Protein AF-A0A534M470-F1 (afdb_monomer_lite)

Radius of gyration: 14.26 Å; chains: 1; bounding box: 30×28×40 Å

Foldseek 3Di:
DAQALVVCVVDDFAEAEDEAAFPPDDPVRLLVVLVVLLVVLVVVVRHQAYEYEFDWDADPVRDTDGRGPQSVVSVVVNPPVSRHYYDRDDD

Sequence (91 aa):
MRRAFRKSLSATPLVLEIVPPSRRASEKAIAALVDRVRDSVRTLGNLDGLNLPQVLDENHQGQPFLRNLDPRDFAERLGDDLGVDPIVNNV

Secondary structure (DSSP, 8-state):
-PPPGGGGGGS---EEE-PPPBTTS-HHHHHHHHHHHHHHHHHH---SEEEE---EEE-TTS-EEE-B--HHHHHHHH-TTSSSEEEE---

Structure (mmCIF, N/CA/C/O backbone):
data_AF-A0A534M470-F1
#
_entry.id   AF-A0A534M470-F1
#
loop_
_atom_site.group_PDB
_atom_site.id
_atom_site.type_symbol
_atom_site.label_atom_id
_atom_site.label_alt_id
_atom_site.label_comp_id
_atom_site.label_asym_id
_atom_site.label_entity_id
_atom_site.label_seq_id
_atom_site.pdbx_PDB_ins_code
_atom_site.Cartn_x
_atom_site.Cartn_y
_atom_site.Cartn_z
_atom_site.occupancy
_atom_site.B_iso_or_equiv
_atom_site.auth_seq_id
_atom_site.auth_comp_id
_atom_site.auth_asym_id
_atom_site.auth_atom_id
_atom_site.pdbx_PDB_model_num
ATOM 1 N N . MET A 1 1 ? -4.162 4.237 17.927 1.00 52.84 1 MET A N 1
ATOM 2 C CA . MET A 1 1 ? -3.801 2.820 18.147 1.00 52.84 1 MET A CA 1
ATOM 3 C C . MET A 1 1 ? -4.393 2.028 16.994 1.00 52.84 1 MET A C 1
ATOM 5 O O . MET A 1 1 ? -5.587 2.149 16.756 1.00 52.84 1 MET A O 1
ATOM 9 N N . ARG A 1 2 ? -3.555 1.327 16.231 1.00 62.78 2 ARG A N 1
ATOM 10 C CA . ARG A 1 2 ? -3.933 0.621 15.001 1.00 62.78 2 ARG A CA 1
ATOM 11 C C . ARG A 1 2 ? -4.952 -0.489 15.317 1.00 62.78 2 ARG A C 1
ATOM 13 O O . ARG A 1 2 ? -4.714 -1.304 16.211 1.00 62.78 2 ARG A O 1
ATOM 20 N N . ARG A 1 3 ? -6.121 -0.485 14.661 1.00 68.81 3 ARG A N 1
ATOM 21 C CA . ARG A 1 3 ? -7.141 -1.534 14.841 1.00 68.81 3 ARG A CA 1
ATOM 22 C C . ARG A 1 3 ? -6.741 -2.739 13.995 1.00 68.81 3 ARG A C 1
ATOM 24 O O . ARG A 1 3 ? -6.688 -2.631 12.780 1.00 68.81 3 ARG A O 1
ATOM 31 N N . ALA A 1 4 ? -6.498 -3.879 14.639 1.00 82.38 4 ALA A N 1
ATOM 32 C CA . ALA A 1 4 ? -6.137 -5.102 13.928 1.00 82.38 4 ALA A CA 1
ATOM 33 C C . ALA A 1 4 ? -7.269 -5.556 12.982 1.00 82.38 4 ALA A C 1
ATOM 35 O O . ALA A 1 4 ? -8.370 -5.855 13.458 1.00 82.38 4 ALA A O 1
ATOM 36 N N . PHE A 1 5 ? -6.980 -5.690 11.685 1.00 89.75 5 PHE A N 1
ATOM 37 C CA . PHE A 1 5 ? -7.928 -6.062 10.625 1.00 89.75 5 PHE A CA 1
ATOM 38 C C . PHE A 1 5 ? -8.624 -7.390 10.910 1.00 89.75 5 PHE A C 1
ATOM 40 O O . PHE A 1 5 ? -9.821 -7.544 10.676 1.00 89.75 5 PHE A O 1
ATOM 47 N N . ARG A 1 6 ? -7.904 -8.343 11.521 1.00 88.88 6 ARG A N 1
ATOM 48 C CA . ARG A 1 6 ? -8.450 -9.650 11.919 1.00 88.88 6 ARG A CA 1
ATOM 49 C C . ARG A 1 6 ? -9.725 -9.531 12.760 1.00 88.88 6 ARG A C 1
ATOM 51 O O . ARG A 1 6 ? -10.581 -10.405 12.678 1.00 88.88 6 ARG A O 1
ATOM 58 N N . LYS A 1 7 ? -9.869 -8.470 13.562 1.00 88.12 7 LYS A N 1
ATOM 59 C CA . LYS A 1 7 ? -11.075 -8.240 14.372 1.00 88.12 7 LYS A CA 1
ATOM 60 C C . LYS A 1 7 ? -12.283 -7.810 13.536 1.00 88.12 7 LYS A C 1
ATOM 62 O O . LYS A 1 7 ? -13.403 -7.987 13.992 1.00 88.12 7 LYS A O 1
ATOM 67 N N . SER A 1 8 ? -12.073 -7.246 12.351 1.00 90.88 8 SER A N 1
ATOM 68 C CA . SER A 1 8 ? -13.148 -6.813 11.452 1.00 90.88 8 SER A CA 1
ATOM 69 C C . SER A 1 8 ? -13.701 -7.960 10.593 1.00 90.88 8 SER A C 1
ATOM 71 O O . SER A 1 8 ? -14.797 -7.842 10.056 1.00 90.88 8 SER A O 1
ATOM 73 N N . LEU A 1 9 ? -13.009 -9.108 10.540 1.00 90.50 9 LEU A N 1
ATOM 74 C CA . LEU A 1 9 ? -13.450 -10.309 9.813 1.00 90.50 9 LEU A CA 1
ATOM 75 C C . LEU A 1 9 ? -14.701 -10.985 10.403 1.00 90.50 9 LEU A C 1
ATOM 77 O O . LEU A 1 9 ? -15.288 -11.836 9.746 1.00 90.50 9 LEU A O 1
ATOM 81 N N . SER A 1 10 ? -15.123 -10.637 11.624 1.00 91.69 10 SER A N 1
ATOM 82 C CA . SER A 1 10 ? -16.388 -11.129 12.194 1.00 91.69 10 SER A CA 1
ATOM 83 C C . SER A 1 10 ? -17.628 -10.406 11.646 1.00 91.69 10 SER A C 1
ATOM 85 O O . SER A 1 10 ? -18.739 -10.706 12.075 1.00 91.69 10 SER A O 1
ATOM 87 N N . ALA A 1 11 ? -17.443 -9.428 10.756 1.00 91.31 11 ALA A N 1
ATOM 88 C CA . ALA A 1 11 ? -18.493 -8.650 10.104 1.00 91.31 11 ALA A CA 1
ATOM 89 C C . AL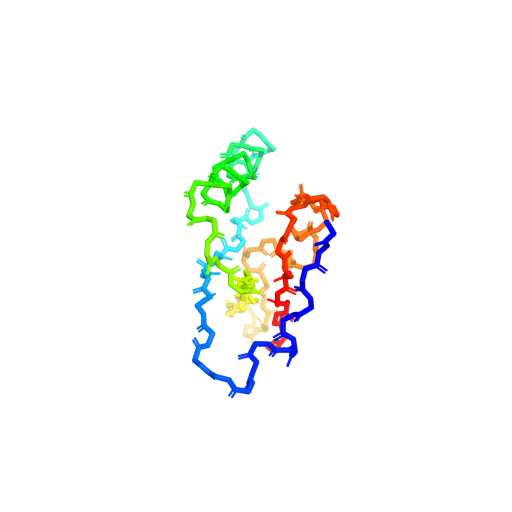A A 1 11 ? -18.170 -8.484 8.602 1.00 91.31 11 ALA A C 1
ATOM 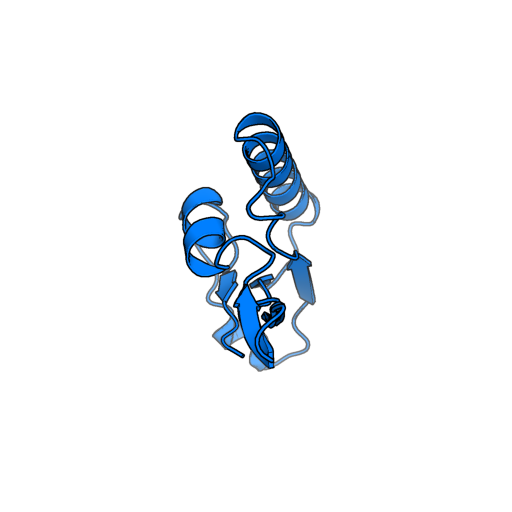91 O O . ALA A 1 11 ? -17.521 -9.342 8.006 1.00 91.31 11 ALA A O 1
ATOM 92 N N . THR A 1 12 ? -18.618 -7.388 7.984 1.00 93.38 12 THR A N 1
ATOM 93 C CA . THR A 1 12 ? -18.291 -7.024 6.596 1.00 93.38 12 THR A CA 1
ATOM 94 C C . THR A 1 12 ? -17.276 -5.876 6.599 1.00 93.38 12 THR A C 1
ATOM 96 O O . THR A 1 12 ? -17.688 -4.725 6.751 1.00 93.38 12 THR A O 1
ATOM 99 N N . PRO A 1 13 ? -15.963 -6.153 6.491 1.00 94.00 13 PRO A N 1
ATOM 100 C CA . PRO A 1 13 ? -14.944 -5.113 6.563 1.00 94.00 13 PRO A CA 1
ATOM 101 C C . PRO A 1 13 ? -14.915 -4.242 5.303 1.00 94.00 13 PRO A C 1
ATOM 103 O O . PRO A 1 13 ? -15.057 -4.750 4.189 1.00 94.00 13 PRO A O 1
ATOM 106 N N . LEU A 1 14 ? -14.651 -2.946 5.473 1.00 94.00 14 LEU A N 1
ATOM 107 C CA . LEU A 1 14 ? -14.390 -2.030 4.363 1.00 94.00 14 LEU A CA 1
ATOM 108 C C . LEU A 1 14 ? -12.882 -1.911 4.120 1.00 94.00 14 LEU A C 1
AT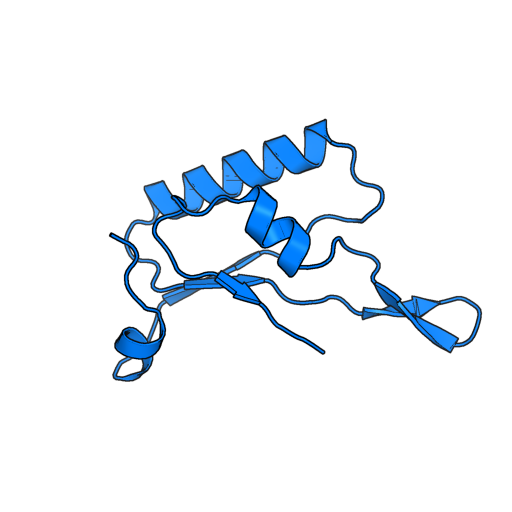OM 110 O O . LEU A 1 14 ? -12.131 -1.477 4.994 1.00 94.00 14 LEU A O 1
ATOM 114 N N . VAL A 1 15 ? -12.440 -2.274 2.919 1.00 95.31 15 VAL A N 1
ATOM 115 C CA . VAL A 1 15 ? -11.025 -2.266 2.535 1.00 95.31 15 VAL A CA 1
ATOM 116 C C . VAL A 1 15 ? -10.823 -1.364 1.327 1.00 95.31 15 VAL A C 1
ATOM 118 O O . VAL A 1 15 ? -11.563 -1.455 0.349 1.00 95.31 15 VAL A O 1
ATOM 121 N N . LEU A 1 16 ? -9.804 -0.509 1.389 1.00 95.75 16 LEU A N 1
ATOM 122 C CA . LEU A 1 16 ? -9.348 0.277 0.246 1.00 95.75 16 LEU A CA 1
ATOM 123 C C . LEU A 1 16 ? -8.204 -0.465 -0.445 1.00 95.75 16 LEU A C 1
ATOM 125 O O . LEU A 1 16 ? -7.224 -0.806 0.208 1.00 95.75 16 LEU A O 1
ATOM 129 N N . GLU A 1 17 ? -8.303 -0.699 -1.749 1.00 96.44 17 GLU A N 1
ATOM 130 C CA . GLU A 1 17 ? -7.209 -1.278 -2.529 1.00 96.44 17 GLU A CA 1
ATOM 131 C C . GLU A 1 17 ? -6.364 -0.188 -3.186 1.00 96.44 17 GLU A C 1
ATOM 133 O O . GLU A 1 17 ? -6.889 0.677 -3.887 1.00 96.44 17 GLU A O 1
ATOM 138 N N . ILE A 1 18 ? -5.048 -0.250 -2.975 1.00 96.75 18 ILE A N 1
ATOM 139 C CA . ILE A 1 18 ? -4.073 0.633 -3.612 1.00 96.75 18 ILE A CA 1
ATOM 140 C C . ILE A 1 18 ? -2.993 -0.214 -4.260 1.00 96.75 18 ILE A C 1
ATOM 142 O O . ILE A 1 18 ? -2.168 -0.827 -3.586 1.00 96.75 18 ILE A O 1
ATOM 146 N N . VAL A 1 19 ? -2.953 -0.184 -5.587 1.00 95.69 19 VAL A N 1
ATOM 147 C CA . VAL A 1 19 ? -1.860 -0.784 -6.347 1.00 95.69 19 VAL A CA 1
ATOM 148 C C . VAL A 1 19 ? -0.581 0.034 -6.104 1.00 95.69 19 VAL A C 1
ATOM 150 O O . VAL A 1 19 ? -0.597 1.247 -6.351 1.00 95.69 19 VAL A O 1
ATOM 153 N N . PRO A 1 20 ? 0.530 -0.583 -5.650 1.00 96.31 20 PRO A N 1
ATOM 154 C CA . PRO A 1 20 ? 1.814 0.103 -5.522 1.00 96.31 20 PRO A CA 1
ATOM 155 C C . PRO A 1 20 ? 2.212 0.788 -6.837 1.00 96.31 20 PRO A C 1
ATOM 157 O O . PRO A 1 20 ? 1.859 0.298 -7.910 1.00 96.31 20 PRO A O 1
ATOM 160 N N . PRO A 1 21 ? 2.947 1.910 -6.825 1.00 96.88 21 PRO A N 1
ATOM 161 C CA . PRO A 1 21 ? 3.306 2.599 -8.060 1.00 96.88 21 PRO A CA 1
ATOM 162 C C . PRO A 1 21 ? 4.288 1.768 -8.902 1.00 96.88 21 PRO A C 1
ATOM 164 O O . PRO A 1 21 ? 4.932 0.840 -8.416 1.00 96.88 21 PRO A O 1
ATOM 167 N N . SER A 1 22 ? 4.433 2.118 -10.183 1.00 95.56 22 SER A N 1
ATOM 168 C CA . SER A 1 22 ? 5.453 1.525 -11.062 1.00 95.56 22 SER A CA 1
ATOM 169 C C . SER A 1 22 ? 6.853 1.643 -10.451 1.00 95.56 22 SER A C 1
ATOM 171 O O . SER A 1 22 ? 7.195 2.692 -9.906 1.00 95.56 22 SER A O 1
ATOM 173 N N . ARG A 1 23 ? 7.716 0.636 -10.651 1.00 92.81 23 ARG A N 1
ATOM 174 C CA . ARG A 1 23 ? 9.140 0.709 -10.254 1.00 92.81 23 ARG A CA 1
ATOM 175 C C . ARG A 1 23 ? 9.914 1.833 -10.939 1.00 92.81 23 ARG A C 1
ATOM 177 O O . ARG A 1 23 ? 10.999 2.191 -10.504 1.00 92.81 23 ARG A O 1
ATOM 184 N N . ARG A 1 24 ? 9.378 2.355 -12.045 1.00 94.19 24 ARG A N 1
ATOM 185 C CA . ARG A 1 24 ? 9.962 3.469 -12.805 1.00 94.19 24 ARG A CA 1
ATOM 186 C C . ARG A 1 24 ? 9.419 4.833 -12.370 1.00 94.19 24 ARG A C 1
ATOM 188 O O . ARG A 1 24 ? 9.779 5.838 -12.977 1.00 94.19 24 ARG A O 1
ATOM 195 N N . ALA A 1 25 ? 8.512 4.879 -11.393 1.00 96.62 25 ALA A N 1
ATOM 196 C CA . ALA A 1 25 ? 8.013 6.138 -10.858 1.00 96.62 25 ALA A CA 1
ATOM 197 C C . ALA A 1 25 ? 9.153 6.908 -10.176 1.00 96.62 25 ALA A C 1
ATOM 199 O O . ALA A 1 25 ? 10.021 6.319 -9.540 1.00 96.62 25 ALA A O 1
ATOM 200 N N . SER A 1 26 ? 9.151 8.234 -10.306 1.00 97.88 26 SER A N 1
ATOM 201 C CA . SER A 1 26 ? 10.106 9.076 -9.584 1.00 97.88 26 SER A CA 1
ATOM 202 C C . SER A 1 26 ? 9.772 9.118 -8.091 1.00 97.88 26 SER A C 1
ATOM 204 O O . SER A 1 26 ? 8.601 9.027 -7.720 1.00 97.88 26 SER A O 1
ATOM 206 N N . GLU A 1 27 ? 10.766 9.361 -7.231 1.00 97.56 27 GLU A N 1
ATOM 207 C CA . GLU A 1 27 ? 10.537 9.532 -5.783 1.00 97.56 27 GLU A CA 1
ATOM 208 C C . GLU A 1 27 ? 9.487 10.613 -5.488 1.00 97.56 27 GLU A C 1
ATOM 210 O O . GLU A 1 27 ? 8.647 10.439 -4.611 1.00 97.56 27 GLU A O 1
ATOM 215 N N . LYS A 1 28 ? 9.450 11.697 -6.278 1.00 98.12 28 LYS A N 1
ATOM 216 C CA . LYS A 1 28 ? 8.410 12.733 -6.165 1.00 98.12 28 LYS A CA 1
ATOM 217 C C . LYS A 1 28 ? 7.004 12.169 -6.407 1.00 98.12 28 LYS A C 1
ATOM 219 O O . LYS A 1 28 ? 6.070 12.537 -5.701 1.00 98.12 28 LYS A O 1
ATOM 224 N N . ALA A 1 29 ? 6.839 11.308 -7.411 1.00 98.06 29 ALA A N 1
ATOM 225 C CA . ALA A 1 29 ? 5.552 10.687 -7.712 1.00 98.06 29 ALA A CA 1
ATOM 226 C C . ALA A 1 29 ? 5.147 9.667 -6.638 1.00 98.06 29 ALA A C 1
ATOM 228 O O . ALA A 1 29 ? 3.968 9.586 -6.295 1.00 98.06 29 ALA A O 1
ATOM 229 N N . ILE A 1 30 ? 6.119 8.930 -6.091 1.00 98.25 30 ILE A N 1
ATOM 230 C CA . ILE A 1 30 ? 5.909 7.988 -4.987 1.00 98.25 30 ILE A CA 1
ATOM 231 C C . ILE A 1 30 ? 5.464 8.747 -3.732 1.00 98.25 30 ILE A C 1
ATOM 233 O O . ILE A 1 30 ? 4.420 8.418 -3.176 1.00 98.25 30 ILE A O 1
ATOM 237 N N . ALA A 1 31 ? 6.177 9.807 -3.341 1.00 98.19 31 ALA A N 1
ATOM 238 C CA . ALA A 1 31 ? 5.819 10.646 -2.197 1.00 98.19 31 ALA A CA 1
ATOM 239 C C . ALA A 1 31 ? 4.410 11.247 -2.345 1.00 98.19 31 ALA A C 1
ATOM 241 O O . ALA A 1 31 ? 3.577 11.105 -1.458 1.00 98.19 31 ALA A O 1
ATOM 242 N N . ALA A 1 32 ? 4.086 11.798 -3.519 1.00 98.44 32 ALA A N 1
ATOM 243 C CA . ALA A 1 32 ? 2.753 12.341 -3.785 1.00 98.44 32 ALA A CA 1
ATOM 244 C C . ALA A 1 32 ? 1.637 11.278 -3.766 1.00 98.44 32 ALA A C 1
ATOM 246 O O . ALA A 1 32 ? 0.464 11.603 -3.570 1.00 98.44 32 ALA A O 1
ATOM 247 N N . LEU A 1 33 ? 1.950 10.008 -4.039 1.00 98.06 33 LEU A N 1
ATOM 248 C CA . LEU A 1 33 ? 0.995 8.916 -3.864 1.00 98.06 33 LEU A CA 1
ATOM 249 C C . LEU A 1 33 ? 0.845 8.549 -2.384 1.00 98.06 33 LEU A C 1
ATOM 251 O O . LEU A 1 33 ? -0.285 8.404 -1.932 1.00 98.06 33 LEU A O 1
ATOM 255 N N . VAL A 1 34 ? 1.949 8.447 -1.639 1.00 98.12 34 VAL A N 1
ATOM 256 C CA . VAL A 1 34 ? 1.939 8.199 -0.187 1.00 98.12 34 VAL A CA 1
ATOM 257 C C . VAL A 1 34 ? 1.080 9.241 0.530 1.00 98.12 34 VAL A C 1
ATOM 259 O O . VAL A 1 34 ? 0.170 8.863 1.268 1.00 98.12 34 VAL A O 1
ATOM 262 N N . ASP A 1 35 ? 1.288 10.528 0.244 1.00 98.19 35 ASP A N 1
ATOM 263 C CA . ASP A 1 35 ? 0.510 11.621 0.837 1.00 98.19 35 ASP A CA 1
ATOM 264 C C . ASP A 1 35 ? -0.987 11.472 0.535 1.00 98.19 35 ASP A C 1
ATOM 266 O O . ASP A 1 35 ? -1.817 11.508 1.443 1.00 98.19 35 ASP A O 1
ATOM 270 N N . ARG A 1 36 ? -1.346 11.190 -0.727 1.00 97.94 36 ARG A N 1
ATOM 271 C CA . ARG A 1 36 ? -2.747 10.973 -1.128 1.00 97.94 36 ARG A CA 1
ATOM 272 C C . ARG A 1 36 ? -3.389 9.771 -0.442 1.00 97.94 36 ARG A C 1
ATOM 274 O O . ARG A 1 36 ? -4.567 9.835 -0.090 1.00 97.94 36 ARG A O 1
ATOM 281 N N . VAL A 1 37 ? -2.654 8.674 -0.266 1.00 97.25 37 VAL A N 1
ATOM 282 C CA . VAL A 1 37 ? -3.162 7.483 0.433 1.00 97.25 37 VAL A CA 1
ATOM 283 C C . VAL A 1 37 ? -3.399 7.805 1.904 1.00 97.25 37 VAL A C 1
ATOM 285 O O . VAL A 1 37 ? -4.484 7.527 2.413 1.00 97.25 37 VAL A O 1
ATOM 288 N N . ARG A 1 38 ? -2.435 8.449 2.573 1.00 96.50 38 ARG A N 1
ATOM 289 C CA . ARG A 1 38 ? -2.563 8.864 3.980 1.00 96.50 38 ARG A CA 1
ATOM 290 C C . ARG A 1 38 ? -3.739 9.822 4.178 1.00 96.50 38 ARG A C 1
ATOM 292 O O . ARG A 1 38 ? -4.538 9.634 5.096 1.00 96.50 38 ARG A O 1
ATOM 299 N N . ASP A 1 39 ? -3.904 10.789 3.281 1.00 96.50 39 ASP A N 1
ATOM 300 C CA . ASP A 1 39 ? -5.044 11.707 3.288 1.00 96.50 39 ASP A CA 1
ATOM 301 C C . ASP A 1 39 ? -6.378 10.987 3.090 1.00 96.50 39 ASP A C 1
ATOM 303 O O . ASP A 1 39 ? -7.347 11.283 3.794 1.00 96.50 39 ASP A O 1
ATOM 307 N N . SER A 1 40 ? -6.431 10.010 2.183 1.00 95.25 40 SER A N 1
ATOM 308 C CA . SER A 1 40 ? -7.637 9.213 1.931 1.00 95.25 40 SER A CA 1
ATOM 309 C C . SER A 1 40 ? -8.020 8.374 3.148 1.00 95.25 40 SER A C 1
ATOM 311 O O . SER A 1 40 ? -9.179 8.390 3.558 1.00 95.25 40 SER A O 1
ATOM 313 N N . VAL A 1 41 ? -7.049 7.700 3.774 1.00 94.38 41 VAL A N 1
ATOM 314 C CA . VAL A 1 41 ? -7.263 6.918 5.002 1.00 94.38 41 VAL A CA 1
ATOM 315 C C . VAL A 1 41 ? -7.820 7.800 6.118 1.00 94.38 41 VAL A C 1
ATOM 317 O O . VAL A 1 41 ? -8.821 7.447 6.745 1.00 94.38 41 VAL A O 1
ATOM 320 N N . ARG A 1 42 ? -7.221 8.979 6.325 1.00 93.19 42 ARG A N 1
ATOM 321 C CA . ARG A 1 42 ? -7.673 9.948 7.330 1.00 93.19 42 ARG A CA 1
ATOM 322 C C . ARG A 1 42 ? -9.081 10.474 7.045 1.00 93.19 42 ARG A C 1
ATOM 324 O O . ARG A 1 42 ? -9.863 10.630 7.977 1.00 93.19 42 ARG A O 1
ATOM 331 N N . THR A 1 43 ? -9.390 10.761 5.783 1.00 94.69 43 THR A N 1
ATOM 332 C CA . THR A 1 43 ? -10.669 11.365 5.379 1.00 94.69 43 THR A CA 1
ATOM 333 C C . THR A 1 43 ? -11.822 10.369 5.443 1.00 94.69 43 THR A C 1
ATOM 335 O O . THR A 1 43 ? -12.912 10.730 5.874 1.00 94.69 43 THR A O 1
ATOM 338 N N . LEU A 1 44 ? -11.593 9.119 5.032 1.00 92.62 44 LEU A N 1
ATOM 339 C CA . LEU A 1 44 ? -12.623 8.079 5.055 1.00 92.62 44 LEU A CA 1
ATOM 340 C C . LEU A 1 44 ? -12.953 7.656 6.491 1.00 92.62 44 LEU A C 1
ATOM 342 O O . LEU A 1 44 ? -14.123 7.500 6.828 1.00 92.62 44 LEU A O 1
ATOM 346 N N . GLY A 1 45 ? -11.940 7.491 7.351 1.00 86.81 45 GLY A N 1
ATOM 347 C CA . GLY A 1 45 ? -12.099 7.275 8.797 1.00 86.81 45 GLY A CA 1
ATOM 348 C C . GLY A 1 45 ? -12.780 5.965 9.229 1.00 86.81 45 GLY A C 1
ATOM 349 O O . GLY A 1 45 ? -12.721 5.609 10.404 1.00 86.81 45 GLY A O 1
ATOM 350 N N . ASN A 1 46 ? -13.397 5.228 8.305 1.00 91.31 46 ASN A N 1
ATOM 351 C CA . ASN A 1 46 ? -14.139 3.988 8.537 1.00 91.31 46 ASN A CA 1
ATOM 352 C C . ASN A 1 46 ? -13.539 2.773 7.805 1.00 91.31 46 ASN A C 1
ATOM 354 O O . ASN A 1 46 ? -14.202 1.746 7.691 1.00 91.31 46 ASN A O 1
ATOM 358 N N . LEU A 1 47 ? -12.310 2.890 7.294 1.00 93.94 47 LEU A N 1
ATOM 359 C CA . LEU A 1 47 ? -11.594 1.771 6.687 1.00 93.94 47 LEU A CA 1
ATOM 360 C C . LEU A 1 47 ? -11.130 0.786 7.764 1.00 93.94 47 LEU A C 1
ATOM 362 O O . LEU A 1 47 ? -10.530 1.176 8.765 1.00 93.94 47 LEU A O 1
ATOM 366 N N . ASP A 1 48 ? -11.354 -0.500 7.521 1.00 94.00 48 ASP A N 1
ATOM 367 C CA . ASP A 1 48 ? -10.840 -1.584 8.356 1.00 94.00 48 ASP A CA 1
ATOM 368 C C . ASP A 1 48 ? -9.428 -2.010 7.935 1.00 94.00 48 ASP A C 1
ATOM 370 O O . ASP A 1 48 ? -8.660 -2.501 8.764 1.00 94.00 48 ASP A O 1
ATOM 374 N N . GLY A 1 49 ? -9.064 -1.811 6.665 1.00 94.50 49 GLY A N 1
ATOM 375 C CA . GLY A 1 49 ? -7.746 -2.162 6.142 1.00 94.50 49 GLY A CA 1
ATOM 376 C C . GLY A 1 49 ? -7.415 -1.505 4.803 1.00 94.50 49 GLY A C 1
ATOM 377 O O . GLY A 1 49 ? -8.274 -0.917 4.140 1.00 94.50 49 GLY A O 1
ATOM 378 N N . LEU A 1 50 ? -6.148 -1.632 4.411 1.00 95.81 50 LEU A N 1
ATOM 379 C CA . LEU A 1 50 ? -5.605 -1.167 3.136 1.00 95.81 50 LEU A CA 1
ATOM 380 C C . LEU A 1 50 ? -4.999 -2.354 2.375 1.00 95.81 50 LEU A C 1
ATOM 382 O O . LEU A 1 50 ? -3.968 -2.878 2.785 1.00 95.81 50 LEU A O 1
ATOM 386 N N . ASN A 1 51 ? -5.617 -2.787 1.279 1.00 96.56 51 ASN A N 1
ATOM 387 C CA . ASN A 1 51 ? -5.099 -3.871 0.448 1.00 96.56 51 ASN A CA 1
ATOM 388 C C . ASN A 1 51 ? -3.997 -3.366 -0.487 1.00 96.56 51 ASN A C 1
ATOM 390 O O . ASN A 1 51 ? -4.216 -2.428 -1.254 1.00 96.56 51 ASN A O 1
ATOM 394 N N . LEU A 1 52 ? -2.834 -4.012 -0.439 1.00 96.88 52 LEU A N 1
ATOM 395 C CA . LEU A 1 52 ? -1.672 -3.723 -1.272 1.00 96.88 52 LEU A CA 1
ATOM 396 C C . LEU A 1 52 ? -1.363 -4.963 -2.126 1.00 96.88 52 LEU A C 1
ATOM 398 O O . LEU A 1 52 ? -0.639 -5.860 -1.677 1.00 96.88 52 LEU A O 1
ATOM 402 N N . PRO A 1 53 ? -1.941 -5.066 -3.338 1.00 95.06 53 PRO A N 1
ATOM 403 C CA . PRO A 1 53 ? -1.712 -6.203 -4.210 1.00 95.06 53 PRO A CA 1
ATOM 404 C C . PRO A 1 53 ? -0.289 -6.198 -4.772 1.00 95.06 53 PRO A C 1
ATOM 406 O O . PRO A 1 53 ? 0.242 -5.161 -5.176 1.00 95.06 53 PRO A O 1
ATOM 409 N N . GLN A 1 54 ? 0.302 -7.386 -4.861 1.00 93.56 54 GLN A N 1
ATOM 410 C CA . GLN A 1 54 ? 1.482 -7.610 -5.681 1.00 93.56 54 GLN A CA 1
ATOM 411 C C . GLN A 1 54 ? 1.047 -7.763 -7.144 1.00 93.56 54 GLN A C 1
ATOM 413 O O . GLN A 1 54 ? 0.163 -8.559 -7.450 1.00 93.56 54 GLN A O 1
ATOM 418 N N . VAL A 1 55 ? 1.663 -6.996 -8.048 1.00 90.62 55 VAL A N 1
ATOM 419 C CA . VAL A 1 55 ? 1.388 -7.071 -9.492 1.00 90.62 55 VAL A CA 1
ATOM 420 C C . VAL A 1 55 ? 2.553 -7.761 -10.190 1.00 90.62 55 VAL A C 1
ATOM 422 O O . VAL A 1 55 ? 3.630 -7.174 -10.338 1.00 90.62 55 VAL A O 1
ATOM 425 N N . LEU A 1 56 ? 2.318 -9.003 -10.610 1.00 90.19 56 LEU A N 1
ATOM 426 C CA . LEU A 1 56 ? 3.235 -9.792 -11.425 1.00 90.19 56 LEU A CA 1
ATOM 427 C C . LEU A 1 56 ? 2.826 -9.714 -12.896 1.00 90.19 56 LEU A C 1
ATOM 429 O O . LEU A 1 56 ? 1.679 -9.971 -13.243 1.00 90.19 56 LEU A O 1
ATOM 433 N N . ASP A 1 57 ? 3.794 -9.377 -13.737 1.00 89.19 57 ASP A N 1
ATOM 434 C CA . ASP A 1 57 ? 3.733 -9.466 -15.194 1.00 89.19 57 ASP A CA 1
ATOM 435 C C . ASP A 1 57 ? 4.721 -10.537 -15.684 1.00 89.19 57 ASP A C 1
ATOM 437 O O . ASP A 1 57 ? 5.548 -11.042 -14.923 1.00 89.19 57 ASP A O 1
ATOM 441 N N . GLU A 1 58 ? 4.674 -10.859 -16.972 1.00 92.06 58 GLU A N 1
ATOM 442 C CA . GLU A 1 58 ? 5.664 -11.705 -17.638 1.00 92.06 58 GLU A CA 1
ATOM 443 C C . GLU A 1 58 ? 6.735 -10.836 -18.322 1.00 92.06 58 GLU A C 1
ATOM 445 O O . GLU A 1 58 ? 6.424 -9.851 -18.999 1.00 92.06 58 GLU A O 1
ATOM 450 N N . ASN A 1 59 ? 8.019 -11.158 -18.138 1.00 89.50 59 ASN A N 1
ATOM 451 C CA . ASN A 1 59 ? 9.107 -10.477 -18.845 1.00 89.50 59 ASN A CA 1
ATOM 452 C C . ASN A 1 59 ? 9.340 -11.058 -20.256 1.00 89.50 59 ASN A C 1
ATOM 454 O O . ASN A 1 59 ? 8.726 -12.033 -20.670 1.00 89.50 59 ASN A O 1
ATOM 458 N N . HIS A 1 60 ? 10.300 -10.492 -20.995 1.00 90.00 60 HIS A N 1
ATOM 459 C CA . HIS A 1 60 ? 10.666 -10.951 -22.345 1.00 90.00 60 HIS A CA 1
ATOM 460 C C . HIS A 1 60 ? 11.200 -12.398 -22.420 1.00 90.00 60 HIS A C 1
ATOM 462 O O . HIS A 1 60 ? 11.402 -12.908 -23.517 1.00 90.00 60 HIS A O 1
ATOM 468 N N . GLN A 1 61 ? 11.468 -13.035 -21.278 1.00 92.81 61 GLN A N 1
ATOM 469 C CA . GLN A 1 61 ? 11.950 -14.413 -21.155 1.00 92.81 61 GLN A CA 1
ATOM 470 C C . GLN A 1 61 ? 10.858 -15.371 -20.657 1.00 92.81 61 GLN A C 1
ATOM 472 O O . GLN A 1 61 ? 11.162 -16.526 -20.367 1.00 92.81 61 GLN A O 1
ATOM 477 N N . GLY A 1 62 ? 9.611 -14.913 -20.509 1.00 92.19 62 GLY A N 1
ATOM 478 C CA . GLY A 1 62 ? 8.531 -15.744 -19.982 1.00 92.19 62 GLY A CA 1
ATOM 479 C C . GLY A 1 62 ? 8.535 -15.904 -18.460 1.00 92.19 62 GLY A C 1
ATOM 480 O O . GLY A 1 62 ? 7.877 -16.797 -17.934 1.00 92.19 62 GLY A O 1
ATOM 481 N N . GLN A 1 63 ? 9.316 -15.098 -17.732 1.00 92.19 63 GLN A N 1
ATOM 482 C CA . GLN A 1 63 ? 9.475 -15.236 -16.282 1.00 92.19 63 GLN A CA 1
ATOM 483 C C . GLN A 1 63 ? 8.677 -14.172 -15.514 1.00 92.19 63 GLN A C 1
ATOM 485 O O . GLN A 1 63 ? 8.559 -13.041 -16.003 1.00 92.19 63 GLN A O 1
ATOM 490 N N . PRO A 1 64 ? 8.204 -14.484 -14.289 1.00 89.06 64 PRO A N 1
ATOM 491 C CA . PRO A 1 64 ? 7.535 -13.515 -13.430 1.00 89.06 64 PRO A CA 1
ATOM 492 C C . PRO A 1 64 ? 8.395 -12.274 -13.181 1.00 89.06 64 PRO A C 1
ATOM 494 O O . PRO A 1 64 ? 9.579 -12.356 -12.845 1.00 89.06 64 PRO A O 1
ATOM 497 N N . PHE A 1 65 ? 7.781 -11.107 -13.323 1.00 89.56 65 PHE A N 1
ATOM 498 C CA . PHE A 1 65 ? 8.420 -9.817 -13.156 1.00 89.56 65 PHE A CA 1
ATOM 499 C C . PHE A 1 65 ? 7.485 -8.839 -12.461 1.00 89.56 65 PHE A C 1
ATOM 501 O O . PHE A 1 65 ? 6.388 -8.533 -12.916 1.00 89.56 65 PHE A O 1
ATOM 508 N N . LEU A 1 66 ? 7.968 -8.279 -11.361 1.00 87.31 66 LEU A 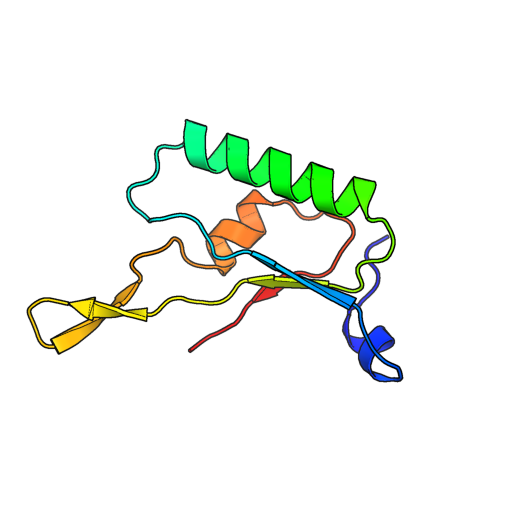N 1
ATOM 509 C CA . LEU A 1 66 ? 7.285 -7.207 -10.657 1.00 87.31 66 LEU A CA 1
ATOM 510 C C . LEU A 1 66 ? 7.459 -5.898 -11.430 1.00 87.31 66 LEU A C 1
ATOM 512 O O . LEU A 1 66 ? 8.545 -5.310 -11.459 1.00 87.31 66 LEU A O 1
ATOM 516 N N . ARG A 1 67 ? 6.378 -5.432 -12.054 1.00 87.25 67 ARG A N 1
ATOM 517 C CA . ARG A 1 67 ? 6.342 -4.143 -12.758 1.00 87.25 67 ARG A CA 1
ATOM 518 C C . ARG A 1 67 ? 6.203 -2.958 -11.799 1.00 87.25 67 ARG A C 1
ATOM 520 O O . ARG A 1 67 ? 6.675 -1.851 -12.090 1.00 87.25 67 ARG A O 1
ATOM 527 N N . ASN A 1 68 ? 5.602 -3.204 -10.643 1.00 95.12 68 ASN A N 1
ATOM 528 C CA . ASN A 1 68 ? 5.327 -2.222 -9.604 1.00 95.12 68 ASN A CA 1
ATOM 529 C C . ASN A 1 68 ? 6.279 -2.422 -8.416 1.00 95.12 68 ASN A C 1
ATOM 531 O O . ASN A 1 68 ? 6.987 -3.433 -8.332 1.00 95.12 68 ASN A O 1
ATOM 535 N N . LEU A 1 69 ? 6.375 -1.416 -7.546 1.00 95.19 69 LEU A N 1
ATOM 536 C CA . LEU A 1 69 ? 7.108 -1.550 -6.288 1.00 95.19 69 LEU A CA 1
ATOM 537 C C . LEU A 1 69 ? 6.586 -2.758 -5.510 1.00 95.19 69 LEU A C 1
ATOM 539 O O . LEU A 1 69 ? 5.408 -3.107 -5.615 1.00 95.19 69 LEU A O 1
ATOM 543 N N . ASP A 1 70 ? 7.475 -3.389 -4.744 1.00 94.62 70 ASP A N 1
ATOM 544 C CA . ASP A 1 70 ? 7.047 -4.447 -3.841 1.00 94.62 70 ASP A CA 1
ATOM 545 C C . ASP A 1 70 ? 6.021 -3.868 -2.846 1.00 94.62 70 ASP A C 1
ATOM 547 O O . ASP A 1 70 ? 6.234 -2.770 -2.315 1.00 94.62 70 ASP A O 1
ATOM 551 N N . PRO A 1 71 ? 4.881 -4.539 -2.607 1.00 96.06 71 PRO A N 1
ATOM 552 C CA . PRO A 1 71 ? 3.874 -4.020 -1.691 1.00 96.06 71 PRO A CA 1
ATOM 553 C C . PRO A 1 71 ? 4.389 -3.910 -0.246 1.00 96.06 71 PRO A C 1
ATOM 555 O O . PRO A 1 71 ? 3.861 -3.086 0.500 1.00 96.06 71 PRO A O 1
ATOM 558 N N . ARG A 1 72 ? 5.428 -4.665 0.153 1.00 95.38 72 ARG A N 1
ATOM 559 C CA . ARG A 1 72 ? 6.103 -4.512 1.456 1.00 95.38 72 ARG A CA 1
ATOM 560 C C . ARG A 1 72 ? 6.867 -3.197 1.516 1.00 95.38 72 ARG A C 1
ATOM 562 O O . ARG A 1 72 ? 6.624 -2.412 2.426 1.00 95.38 72 ARG A O 1
ATOM 569 N N . ASP A 1 73 ? 7.686 -2.919 0.504 1.00 95.44 73 ASP A N 1
ATOM 570 C CA . ASP A 1 73 ? 8.432 -1.660 0.407 1.00 95.44 73 ASP A CA 1
ATOM 571 C C . ASP A 1 73 ? 7.471 -0.464 0.397 1.00 95.44 73 ASP A C 1
ATOM 573 O O . ASP A 1 73 ? 7.696 0.548 1.059 1.00 95.44 73 ASP A O 1
ATOM 577 N N . PHE A 1 74 ? 6.357 -0.569 -0.335 1.00 96.56 74 PHE A N 1
ATOM 578 C CA . PHE A 1 74 ? 5.356 0.492 -0.360 1.00 96.56 74 PHE A CA 1
ATOM 579 C C . PHE A 1 74 ? 4.638 0.653 0.990 1.00 96.56 74 PHE A C 1
ATOM 581 O O . PHE A 1 74 ? 4.388 1.784 1.405 1.00 96.56 74 PHE A O 1
ATOM 588 N N . ALA A 1 75 ? 4.362 -0.438 1.713 1.00 96.00 75 ALA A N 1
ATOM 589 C CA . ALA A 1 75 ? 3.809 -0.381 3.066 1.00 96.00 75 ALA A CA 1
ATOM 590 C C . ALA A 1 75 ? 4.752 0.326 4.052 1.00 96.00 75 ALA A C 1
ATOM 592 O O . ALA A 1 75 ? 4.292 1.149 4.841 1.00 96.00 75 ALA A O 1
ATOM 593 N N . GLU A 1 76 ? 6.061 0.072 3.972 1.00 96.00 76 GLU A N 1
ATOM 594 C CA . GLU A 1 76 ? 7.061 0.775 4.788 1.00 96.00 76 GLU A CA 1
ATOM 595 C C . GLU A 1 76 ? 7.049 2.284 4.514 1.00 96.00 76 GLU A C 1
ATOM 597 O O . GLU A 1 76 ? 7.084 3.094 5.440 1.00 96.00 76 GLU A O 1
ATOM 602 N N . ARG A 1 77 ? 6.911 2.683 3.242 1.00 96.56 77 ARG A N 1
ATOM 603 C CA . ARG A 1 77 ? 6.800 4.099 2.851 1.00 96.56 77 ARG A CA 1
ATOM 604 C C . ARG A 1 77 ? 5.517 4.760 3.360 1.00 96.56 77 ARG A C 1
ATOM 606 O O . ARG A 1 77 ? 5.520 5.969 3.582 1.00 96.56 77 ARG A O 1
ATOM 613 N N . LEU A 1 78 ? 4.432 4.002 3.537 1.00 96.06 78 LEU A N 1
ATOM 614 C CA . LEU A 1 78 ? 3.181 4.512 4.106 1.00 96.06 78 LEU A CA 1
ATOM 615 C C . LEU A 1 78 ? 3.281 4.794 5.609 1.00 96.06 78 LEU A C 1
ATOM 617 O O . LEU A 1 78 ? 2.480 5.589 6.091 1.00 96.06 78 LEU A O 1
ATOM 621 N N . GLY A 1 79 ? 4.254 4.210 6.313 1.00 93.50 79 GLY A N 1
ATOM 622 C CA . GLY A 1 79 ? 4.550 4.468 7.723 1.00 93.50 79 GLY A CA 1
ATOM 623 C C . GLY A 1 79 ? 3.669 3.705 8.720 1.00 93.50 79 GLY A C 1
ATOM 624 O O . GLY A 1 79 ? 2.498 3.411 8.475 1.00 93.50 79 GLY A O 1
ATOM 625 N N . ASP A 1 80 ? 4.231 3.420 9.897 1.00 87.94 80 ASP A N 1
ATOM 626 C CA . ASP A 1 80 ? 3.571 2.639 10.959 1.00 87.94 80 ASP A CA 1
ATOM 627 C C . ASP A 1 80 ? 2.388 3.363 11.626 1.00 87.94 80 ASP A C 1
ATOM 629 O O . ASP A 1 80 ? 1.538 2.743 12.273 1.00 87.94 80 ASP A O 1
ATOM 633 N N . ASP A 1 81 ? 2.314 4.684 11.462 1.00 90.50 81 ASP A N 1
ATOM 634 C CA . ASP A 1 81 ? 1.292 5.561 12.029 1.00 90.50 81 ASP A CA 1
ATOM 635 C C . ASP A 1 81 ? 0.058 5.743 11.124 1.00 90.50 81 ASP A C 1
ATOM 637 O O . ASP A 1 81 ? -0.847 6.496 11.481 1.00 90.5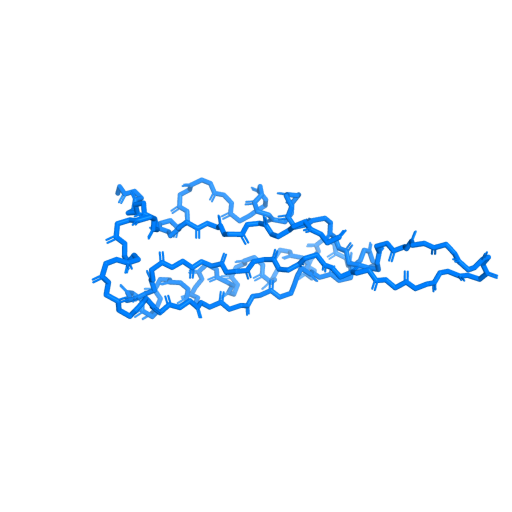0 81 ASP A O 1
ATOM 641 N N . LEU A 1 82 ? -0.025 5.021 9.997 1.00 90.62 82 LEU A N 1
ATOM 642 C CA . LEU A 1 82 ? -1.126 5.086 9.021 1.00 90.62 82 LEU A CA 1
ATOM 643 C C . LEU A 1 82 ? -2.527 4.900 9.644 1.00 90.62 82 LEU A C 1
ATOM 645 O O . LEU A 1 82 ? -3.524 5.366 9.099 1.00 90.62 82 LEU A O 1
ATOM 649 N N . GLY A 1 83 ? -2.623 4.218 10.788 1.00 88.62 83 GLY A N 1
ATOM 650 C CA . GLY A 1 83 ? -3.866 4.060 11.553 1.00 88.62 83 GLY A CA 1
ATOM 651 C C . GLY A 1 83 ? -4.759 2.897 11.108 1.00 88.62 83 GLY A C 1
ATOM 652 O O . GLY A 1 83 ? -5.597 2.457 11.896 1.00 88.62 83 GLY A O 1
ATOM 653 N N . VAL A 1 84 ? -4.519 2.339 9.919 1.00 91.94 84 VAL A N 1
ATOM 654 C CA . VAL A 1 84 ? -5.167 1.125 9.393 1.00 91.94 84 VAL A CA 1
ATOM 655 C C . VAL A 1 84 ? -4.134 0.045 9.083 1.00 91.94 84 VAL A C 1
ATOM 657 O O . VAL A 1 84 ? -2.966 0.343 8.841 1.00 91.94 84 VAL A O 1
ATOM 660 N N . ASP A 1 85 ? -4.558 -1.216 9.106 1.00 91.81 85 ASP A N 1
ATOM 661 C CA . ASP A 1 85 ? -3.703 -2.358 8.780 1.00 91.81 85 ASP A CA 1
ATOM 662 C C . ASP A 1 85 ? -3.477 -2.486 7.263 1.00 91.81 85 ASP A C 1
ATOM 664 O O . ASP A 1 85 ? -4.456 -2.660 6.531 1.00 91.81 85 ASP A O 1
ATOM 668 N N . PRO A 1 86 ? -2.221 -2.492 6.771 1.00 93.62 86 PRO A N 1
ATOM 669 C CA . PRO A 1 86 ? -1.926 -2.938 5.420 1.00 93.62 86 PRO A CA 1
ATOM 670 C C . PRO A 1 86 ? -2.086 -4.458 5.309 1.00 93.62 86 PRO A C 1
ATOM 672 O O . PRO A 1 86 ? -1.551 -5.214 6.124 1.00 93.62 86 PRO A O 1
ATOM 675 N N . ILE A 1 87 ? -2.791 -4.899 4.274 1.00 94.31 87 ILE A N 1
ATOM 676 C CA . ILE A 1 87 ? -2.902 -6.290 3.839 1.00 94.31 87 ILE A CA 1
ATOM 677 C C . ILE A 1 87 ? -1.967 -6.427 2.642 1.00 94.31 87 ILE A C 1
ATOM 679 O O . ILE A 1 87 ? -2.255 -5.937 1.553 1.00 94.31 87 ILE A O 1
ATOM 683 N N . VAL A 1 88 ? -0.803 -7.028 2.871 1.00 94.44 88 VAL A N 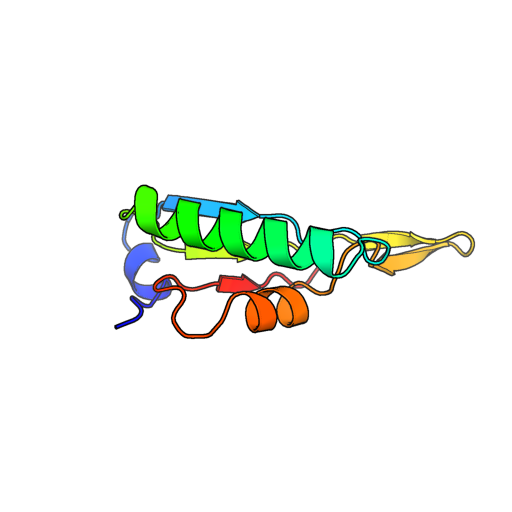1
ATOM 684 C CA . VAL A 1 88 ? 0.232 -7.192 1.849 1.00 94.44 88 VAL A CA 1
ATOM 685 C C . VAL A 1 88 ? 0.052 -8.549 1.188 1.00 94.44 88 VAL A C 1
ATOM 687 O O . VAL A 1 88 ? 0.318 -9.582 1.811 1.00 94.44 88 VAL A O 1
ATOM 690 N N . ASN A 1 89 ? -0.388 -8.546 -0.067 1.00 86.62 89 ASN A N 1
ATOM 691 C CA . ASN A 1 89 ? -0.583 -9.785 -0.811 1.00 86.62 89 ASN A CA 1
ATOM 692 C C . ASN A 1 89 ? 0.748 -10.304 -1.357 1.00 86.62 89 ASN A C 1
ATOM 694 O O . ASN A 1 89 ? 1.640 -9.532 -1.706 1.00 86.62 89 ASN A O 1
ATOM 698 N N . ASN A 1 90 ? 0.848 -11.625 -1.450 1.00 85.88 90 ASN A N 1
ATOM 699 C CA . ASN A 1 90 ? 1.922 -12.328 -2.135 1.00 85.88 90 ASN A CA 1
ATOM 700 C C . ASN A 1 90 ? 1.263 -13.249 -3.158 1.00 85.88 90 ASN A C 1
ATOM 702 O O . ASN A 1 90 ? 0.379 -14.021 -2.776 1.00 85.88 90 ASN A O 1
ATOM 706 N N . VAL A 1 91 ? 1.645 -13.108 -4.423 1.00 78.19 91 VAL A N 1
ATOM 707 C CA . VAL A 1 91 ? 1.051 -13.815 -5.563 1.00 78.19 91 VAL A CA 1
ATOM 708 C C . VAL A 1 91 ? 2.093 -14.737 -6.176 1.00 78.19 91 VAL A C 1
ATOM 710 O O . VAL A 1 91 ? 3.278 -14.343 -6.223 1.00 78.19 91 VAL A O 1
#

pLDDT: mean 92.33, std 6.93, range [52.84, 98.44]